Protein AF-A0A7H8HKV6-F1 (afdb_monomer)

pLDDT: mean 95.69, std 3.0, range [71.81, 98.44]

Sequence (130 aa):
MKPLGWWLRHLHELLESSMGQALDAESLTRRHWQVLNTITLGARTPEEVDAAMAPFVTGEGSMAPKVADLRARGWVGDDGALTTEGRAGHARVEARVQEFRAKAVEGIGDDDYRTTIRTLERCAANLEAA

Mean predicted aligned error: 3.78 Å

Structure (mmCIF, N/CA/C/O backbone):
data_AF-A0A7H8HKV6-F1
#
_entry.id   AF-A0A7H8HKV6-F1
#
loop_
_atom_site.group_PDB
_atom_site.id
_atom_site.type_symbol
_atom_site.label_atom_id
_atom_site.label_alt_id
_atom_site.label_comp_id
_atom_site.label_asym_id
_atom_site.label_entity_id
_atom_site.label_seq_id
_atom_site.pdbx_PDB_ins_code
_atom_site.Cartn_x
_atom_site.Cartn_y
_atom_site.Cartn_z
_atom_site.occupancy
_atom_site.B_iso_or_equiv
_atom_site.auth_seq_id
_atom_site.auth_comp_id
_atom_site.auth_asym_id
_atom_site.auth_atom_id
_atom_site.pdbx_PDB_model_num
ATOM 1 N N . MET A 1 1 ? -9.467 -6.958 29.888 1.00 85.25 1 MET A N 1
ATOM 2 C CA . MET A 1 1 ? -9.823 -6.532 28.515 1.00 85.25 1 MET A CA 1
ATOM 3 C C . MET A 1 1 ? -8.702 -5.645 27.985 1.00 85.25 1 MET A C 1
ATOM 5 O O . MET A 1 1 ? -8.190 -4.849 28.763 1.00 85.25 1 MET A O 1
ATOM 9 N N . LYS A 1 2 ? -8.248 -5.822 26.737 1.00 93.38 2 LYS A N 1
ATOM 10 C CA . LYS A 1 2 ? -7.222 -4.946 26.136 1.00 93.38 2 LYS A CA 1
ATOM 11 C C . LYS A 1 2 ? -7.884 -3.648 25.635 1.00 93.38 2 LYS A C 1
ATOM 13 O O . LYS A 1 2 ? -9.011 -3.730 25.150 1.00 93.38 2 LYS A O 1
ATOM 18 N N . PRO A 1 3 ? -7.235 -2.476 25.761 1.00 95.38 3 PRO A N 1
ATOM 19 C CA . PRO A 1 3 ? -7.806 -1.208 25.307 1.00 95.38 3 PRO A CA 1
ATOM 20 C C . PRO A 1 3 ? -7.824 -1.107 23.773 1.00 95.38 3 PRO A C 1
ATOM 22 O O . PRO A 1 3 ? -7.044 -1.782 23.100 1.00 95.38 3 PRO A O 1
ATOM 25 N N . LEU A 1 4 ? -8.657 -0.210 23.229 1.00 93.12 4 LEU A N 1
ATOM 26 C CA . LEU A 1 4 ? -8.787 0.030 21.782 1.00 93.12 4 LEU A CA 1
ATOM 27 C C . LEU A 1 4 ? -7.429 0.276 21.106 1.00 93.12 4 LEU A C 1
ATOM 29 O O . LEU A 1 4 ? -7.105 -0.380 20.121 1.00 93.12 4 LEU A O 1
ATOM 33 N N . GLY A 1 5 ? -6.599 1.157 21.674 1.00 94.31 5 GLY A N 1
ATOM 34 C CA . GLY A 1 5 ? -5.285 1.482 21.107 1.00 94.31 5 GLY A CA 1
ATOM 35 C C . GLY A 1 5 ? -4.335 0.283 21.004 1.00 94.31 5 GLY A C 1
ATOM 36 O O . GLY A 1 5 ? -3.521 0.223 20.086 1.00 94.31 5 GLY A O 1
ATOM 37 N N . TRP A 1 6 ? -4.468 -0.705 21.897 1.00 97.06 6 TRP A N 1
ATOM 38 C CA . TRP A 1 6 ? -3.682 -1.937 21.816 1.00 97.06 6 TRP A CA 1
ATOM 39 C C . TRP A 1 6 ? -4.109 -2.786 20.614 1.00 97.06 6 TRP A C 1
ATOM 41 O O . TRP A 1 6 ? -3.253 -3.225 19.852 1.00 97.06 6 TRP A O 1
ATOM 51 N N . TRP A 1 7 ? -5.419 -2.966 20.407 1.00 96.06 7 TRP A N 1
ATOM 52 C CA . TRP A 1 7 ? -5.946 -3.715 19.260 1.00 96.06 7 TRP A CA 1
ATOM 53 C C . TRP A 1 7 ? -5.636 -3.038 17.928 1.00 96.06 7 TRP A C 1
ATOM 55 O O . TRP A 1 7 ? -5.273 -3.727 16.981 1.00 96.06 7 TRP A O 1
ATOM 65 N N . LEU A 1 8 ? -5.715 -1.706 17.868 1.00 95.94 8 LEU A N 1
ATOM 66 C CA . LEU A 1 8 ? -5.361 -0.946 16.669 1.00 95.94 8 LEU A CA 1
ATOM 67 C C . LEU A 1 8 ? -3.904 -1.165 16.267 1.00 95.94 8 LEU A C 1
ATOM 69 O O . LEU A 1 8 ? -3.631 -1.492 15.115 1.00 95.94 8 LEU A O 1
ATOM 73 N N . ARG A 1 9 ? -2.97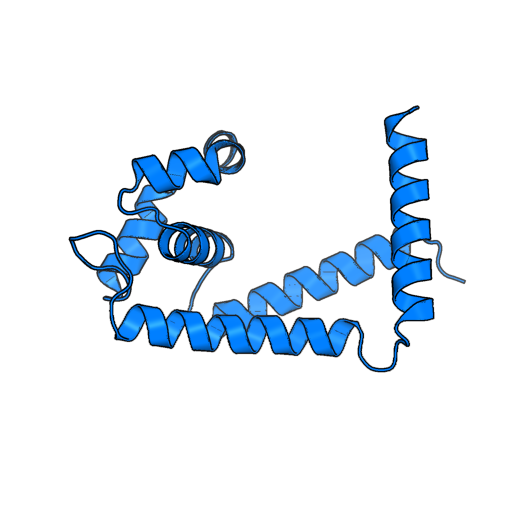3 -1.046 17.221 1.00 96.50 9 ARG A N 1
ATOM 74 C CA . ARG A 1 9 ? -1.556 -1.319 16.962 1.00 96.50 9 ARG A CA 1
ATOM 75 C C . ARG A 1 9 ? -1.332 -2.777 16.561 1.00 96.50 9 ARG A C 1
ATOM 77 O O . ARG A 1 9 ? -0.665 -3.026 15.567 1.00 96.50 9 ARG A O 1
ATOM 84 N N . HIS A 1 10 ? -1.897 -3.724 17.306 1.00 97.50 10 HIS A N 1
ATOM 85 C CA . HIS A 1 10 ? -1.679 -5.146 17.049 1.00 97.50 10 HIS A CA 1
ATOM 86 C C . HIS A 1 10 ? -2.210 -5.578 15.674 1.00 97.50 10 HIS A C 1
ATOM 88 O O . HIS A 1 10 ? -1.512 -6.259 14.927 1.00 97.50 10 HIS A O 1
ATOM 94 N N . LEU A 1 11 ? -3.418 -5.139 15.306 1.00 96.12 11 LEU A N 1
ATOM 95 C CA . LEU A 1 11 ? -3.989 -5.421 13.991 1.00 96.12 11 LEU A CA 1
ATOM 96 C C . LEU A 1 11 ? -3.180 -4.748 12.876 1.00 96.12 11 LEU A C 1
ATOM 98 O O . LEU A 1 11 ? -2.925 -5.376 11.854 1.00 96.12 11 LEU A O 1
ATOM 102 N N . HIS A 1 12 ? -2.731 -3.506 13.080 1.00 95.44 12 HIS A N 1
ATOM 103 C CA . HIS A 1 12 ? -1.848 -2.825 12.133 1.00 95.44 12 HIS A CA 1
ATOM 104 C C . HIS A 1 12 ? -0.547 -3.609 11.892 1.00 95.44 12 HIS A C 1
ATOM 106 O O . HIS A 1 12 ? -0.188 -3.846 10.742 1.00 95.44 12 HIS A O 1
ATOM 112 N N . GLU A 1 13 ? 0.119 -4.078 12.950 1.00 96.75 13 GLU A N 1
ATOM 113 C CA . GLU A 1 13 ? 1.343 -4.886 12.850 1.00 96.75 13 GLU A CA 1
ATOM 114 C C . GLU A 1 13 ? 1.105 -6.203 12.086 1.00 96.75 13 GLU A C 1
ATOM 116 O O . GLU A 1 13 ? 1.914 -6.581 11.236 1.00 96.75 13 GLU A O 1
ATOM 121 N N . LEU A 1 14 ? -0.024 -6.881 12.328 1.00 97.31 14 LEU A N 1
ATOM 122 C CA . LEU A 1 14 ? -0.399 -8.101 11.602 1.00 97.31 14 LEU A CA 1
ATOM 123 C C . LEU A 1 14 ? -0.679 -7.838 10.116 1.00 97.31 14 LEU A C 1
ATOM 125 O O . LEU A 1 14 ? -0.259 -8.626 9.264 1.00 97.31 14 LEU A O 1
ATOM 129 N N . LEU A 1 15 ? -1.362 -6.737 9.792 1.00 95.56 15 LEU A N 1
ATOM 130 C CA . LEU A 1 15 ? -1.635 -6.336 8.411 1.00 95.56 15 LEU A CA 1
ATOM 131 C C . LEU A 1 15 ? -0.343 -5.987 7.663 1.00 95.56 15 LEU A C 1
ATOM 133 O O . LEU A 1 15 ? -0.165 -6.423 6.526 1.00 95.56 15 LEU A O 1
ATOM 137 N N . GLU A 1 16 ? 0.577 -5.254 8.293 1.00 94.12 16 GLU A N 1
ATOM 138 C CA . GLU A 1 16 ? 1.874 -4.930 7.691 1.00 94.12 16 GLU A CA 1
ATOM 139 C C . GLU A 1 16 ? 2.744 -6.179 7.507 1.00 94.12 16 GLU A C 1
ATOM 141 O O . GLU A 1 16 ? 3.336 -6.356 6.442 1.00 94.12 16 GLU A O 1
ATOM 146 N N . SER A 1 17 ? 2.765 -7.093 8.483 1.00 95.06 17 SER A N 1
ATOM 147 C CA . SER A 1 17 ? 3.478 -8.369 8.347 1.00 95.06 17 SER A CA 1
ATO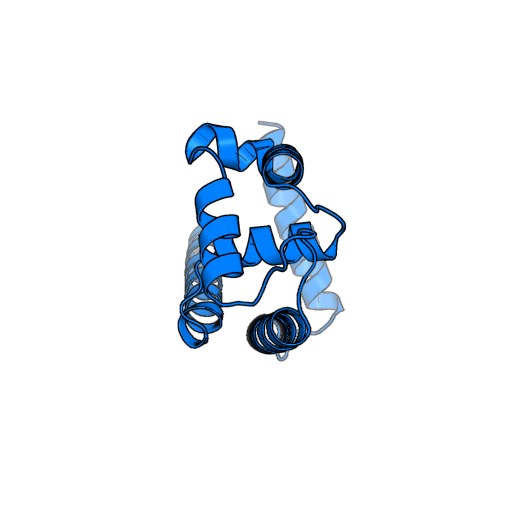M 148 C C . SER A 1 17 ? 2.908 -9.226 7.212 1.00 95.06 17 SER A C 1
ATOM 150 O O . SER A 1 17 ? 3.668 -9.756 6.403 1.00 95.06 17 SER A O 1
ATOM 152 N N . SER A 1 18 ? 1.579 -9.310 7.102 1.00 94.75 18 SER A N 1
ATOM 153 C CA . SER A 1 18 ? 0.906 -10.072 6.039 1.00 94.75 18 SER A CA 1
ATOM 154 C C . SER A 1 18 ? 1.161 -9.468 4.655 1.00 94.75 18 SER A C 1
ATOM 156 O O . SER A 1 18 ? 1.414 -10.197 3.698 1.00 94.75 18 SER A O 1
ATOM 158 N N . MET A 1 19 ? 1.167 -8.134 4.552 1.00 94.75 19 MET A N 1
ATOM 159 C CA . MET A 1 19 ? 1.557 -7.434 3.328 1.00 94.75 19 MET A CA 1
ATOM 160 C C . MET A 1 19 ? 3.012 -7.736 2.949 1.00 94.75 19 MET A C 1
ATOM 162 O O . MET A 1 19 ? 3.284 -8.023 1.787 1.00 94.75 19 MET A O 1
ATOM 166 N N . GLY A 1 20 ? 3.941 -7.697 3.910 1.00 94.44 20 GLY A N 1
ATOM 167 C CA . GLY A 1 20 ? 5.344 -8.055 3.678 1.00 94.44 20 GLY A CA 1
ATOM 168 C C . GLY A 1 20 ? 5.487 -9.466 3.110 1.00 94.44 20 GLY A C 1
ATOM 169 O O . GLY A 1 20 ? 6.047 -9.638 2.033 1.00 94.44 20 GLY A O 1
ATOM 170 N N . GLN A 1 21 ? 4.858 -10.453 3.752 1.00 94.19 21 GLN A N 1
ATOM 171 C CA . GLN A 1 21 ? 4.884 -11.850 3.300 1.00 94.19 21 GLN A CA 1
ATOM 172 C C . GLN A 1 21 ? 4.320 -12.032 1.882 1.00 94.19 21 GLN A C 1
ATOM 174 O O . GLN A 1 21 ? 4.871 -12.797 1.089 1.00 94.19 21 GLN A O 1
ATOM 179 N N . ALA A 1 22 ? 3.242 -11.318 1.536 1.00 94.88 22 ALA A N 1
ATOM 180 C CA . ALA A 1 22 ? 2.658 -11.368 0.195 1.00 94.88 22 ALA A CA 1
ATOM 181 C C . ALA A 1 22 ? 3.625 -10.856 -0.891 1.00 94.88 22 ALA A C 1
ATOM 183 O O . ALA A 1 22 ? 3.591 -11.338 -2.026 1.00 94.88 22 ALA A O 1
ATOM 184 N N . LEU A 1 23 ? 4.485 -9.897 -0.542 1.00 96.06 23 LEU A N 1
ATOM 185 C CA . LEU A 1 23 ? 5.449 -9.263 -1.442 1.00 96.06 23 LEU A CA 1
ATOM 186 C C . LEU A 1 23 ? 6.781 -10.017 -1.515 1.00 96.06 23 LEU A C 1
ATOM 188 O O . LEU A 1 23 ? 7.365 -10.119 -2.597 1.00 96.06 23 LEU A O 1
ATOM 192 N N . ASP A 1 24 ? 7.230 -10.588 -0.397 1.00 95.00 24 ASP A N 1
ATOM 193 C CA . ASP A 1 24 ? 8.482 -11.344 -0.295 1.00 95.00 24 ASP A CA 1
ATOM 194 C C . ASP A 1 24 ? 8.505 -12.549 -1.245 1.00 95.00 24 ASP A C 1
ATOM 196 O O . ASP A 1 24 ? 9.553 -12.879 -1.800 1.00 95.00 24 ASP A O 1
ATOM 200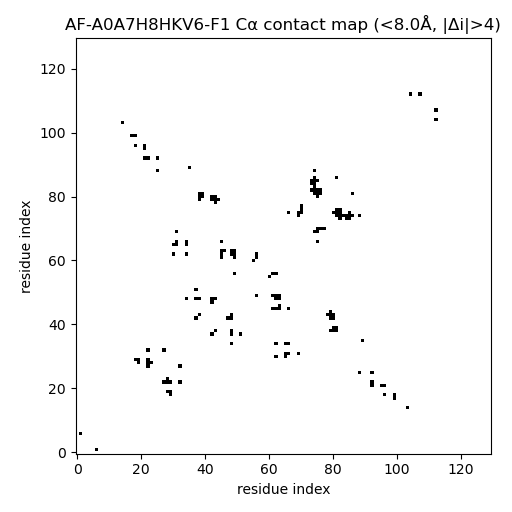 N N . ALA A 1 25 ? 7.339 -13.149 -1.522 1.00 91.56 25 ALA A N 1
ATOM 201 C CA . ALA A 1 25 ? 7.191 -14.241 -2.487 1.00 91.56 25 ALA A CA 1
ATOM 202 C C . ALA A 1 25 ? 7.688 -13.888 -3.905 1.00 91.56 25 ALA A C 1
ATOM 204 O O . ALA A 1 25 ? 8.088 -14.778 -4.651 1.00 91.56 25 ALA A O 1
ATOM 205 N N . GLU A 1 26 ? 7.685 -12.604 -4.276 1.00 94.31 26 GLU A N 1
ATOM 206 C CA . GLU A 1 26 ? 8.217 -12.101 -5.551 1.00 94.31 26 GLU A CA 1
ATOM 207 C C . GLU A 1 26 ? 9.452 -11.197 -5.328 1.00 94.31 26 GLU A C 1
ATOM 209 O O . GLU A 1 26 ? 9.873 -10.456 -6.219 1.00 94.31 26 GLU A O 1
ATOM 214 N N . SER A 1 27 ? 10.050 -11.229 -4.128 1.00 95.69 27 SER A N 1
ATOM 215 C CA . SER A 1 27 ? 11.159 -10.351 -3.718 1.00 95.69 27 SER A CA 1
ATOM 216 C C . SER A 1 27 ? 10.854 -8.863 -3.941 1.00 95.69 27 SER A C 1
ATOM 218 O O . SER A 1 27 ? 11.704 -8.097 -4.408 1.00 95.69 27 SER A O 1
ATOM 220 N N . LEU A 1 28 ? 9.610 -8.455 -3.679 1.00 97.06 28 LEU A N 1
ATOM 221 C CA . LEU A 1 28 ? 9.152 -7.077 -3.817 1.00 97.06 28 LEU A CA 1
ATOM 222 C C . LEU A 1 28 ? 9.110 -6.386 -2.458 1.00 97.06 28 LEU A C 1
ATOM 224 O O . LEU A 1 28 ? 8.979 -7.004 -1.413 1.00 97.06 28 LEU A O 1
ATOM 228 N N . THR A 1 29 ? 9.173 -5.058 -2.487 1.00 95.50 29 THR A N 1
ATOM 229 C CA . THR A 1 29 ? 8.938 -4.235 -1.300 1.00 95.50 29 THR A CA 1
ATOM 230 C C . THR A 1 29 ? 7.589 -3.551 -1.443 1.00 95.50 29 THR A C 1
ATOM 232 O O . THR A 1 29 ? 7.026 -3.479 -2.540 1.00 95.50 29 THR A O 1
ATOM 235 N N . ARG A 1 30 ? 7.091 -2.949 -0.360 1.00 94.38 30 ARG A N 1
ATOM 236 C CA . ARG A 1 30 ? 5.853 -2.161 -0.413 1.00 94.38 30 ARG A CA 1
ATOM 237 C C . ARG A 1 30 ? 5.907 -1.041 -1.457 1.00 94.38 30 ARG A C 1
ATOM 239 O O . ARG A 1 30 ? 4.901 -0.748 -2.093 1.00 94.38 30 ARG A O 1
ATOM 246 N N . ARG A 1 31 ? 7.086 -0.449 -1.673 1.00 95.62 31 ARG A N 1
ATOM 247 C CA . ARG A 1 31 ? 7.285 0.607 -2.679 1.00 95.62 31 ARG A CA 1
ATOM 248 C C . ARG A 1 31 ? 7.242 0.045 -4.094 1.00 95.62 31 ARG A C 1
ATOM 250 O O . ARG A 1 31 ? 6.605 0.659 -4.937 1.00 95.62 31 ARG A O 1
ATOM 257 N N . HIS A 1 32 ? 7.797 -1.146 -4.342 1.00 97.38 32 HIS A N 1
ATOM 258 C CA . HIS A 1 32 ? 7.603 -1.821 -5.633 1.00 97.38 32 HIS A CA 1
ATOM 259 C C . HIS A 1 32 ? 6.116 -2.043 -5.933 1.00 97.38 32 HIS A C 1
ATOM 261 O O . HIS A 1 32 ? 5.671 -1.760 -7.039 1.00 97.38 32 HIS A O 1
ATOM 267 N N . TRP A 1 33 ? 5.334 -2.481 -4.942 1.00 97.06 33 TRP A N 1
ATOM 268 C CA . TRP A 1 33 ? 3.891 -2.673 -5.108 1.00 97.06 33 TRP A CA 1
ATOM 269 C C . TRP A 1 33 ? 3.140 -1.377 -5.423 1.00 97.06 33 TRP A C 1
ATOM 271 O O . TRP A 1 33 ? 2.323 -1.340 -6.340 1.00 97.06 33 TRP A O 1
ATOM 281 N N . GLN A 1 34 ? 3.438 -0.296 -4.698 1.00 96.56 34 GLN A N 1
ATOM 282 C CA . GLN A 1 34 ? 2.842 1.015 -4.968 1.00 96.56 34 GLN A CA 1
ATOM 283 C C . GLN A 1 34 ? 3.197 1.510 -6.376 1.00 96.56 34 GLN A C 1
ATOM 285 O O . GLN A 1 34 ? 2.304 1.931 -7.100 1.00 96.56 34 GLN A O 1
ATOM 290 N N . VAL A 1 35 ? 4.460 1.378 -6.792 1.00 97.75 35 VAL A N 1
ATOM 291 C CA . VAL A 1 35 ? 4.912 1.740 -8.144 1.00 97.75 35 VAL A CA 1
ATOM 292 C C . VAL A 1 35 ? 4.198 0.913 -9.216 1.00 97.75 35 VAL A C 1
ATOM 294 O O . VAL A 1 35 ? 3.715 1.486 -10.189 1.00 97.75 35 VAL A O 1
ATOM 297 N N . LEU A 1 36 ? 4.064 -0.406 -9.031 1.00 97.25 36 LEU A N 1
ATOM 298 C CA . LEU A 1 36 ? 3.317 -1.264 -9.957 1.00 97.25 36 LEU A CA 1
ATOM 299 C C . LEU A 1 36 ? 1.862 -0.805 -10.104 1.00 97.25 36 LEU A C 1
ATOM 301 O O . LEU A 1 36 ? 1.382 -0.664 -11.224 1.00 97.25 36 LEU A O 1
ATOM 305 N N . ASN A 1 37 ? 1.180 -0.512 -8.994 1.00 97.25 37 ASN A N 1
ATOM 306 C CA . ASN A 1 37 ? -0.196 -0.013 -9.031 1.00 97.25 37 ASN A CA 1
ATOM 307 C C . ASN A 1 37 ? -0.298 1.343 -9.738 1.00 97.25 37 ASN A C 1
ATOM 309 O O . ASN A 1 37 ? -1.209 1.547 -10.535 1.00 97.25 37 ASN A O 1
ATOM 313 N N . THR A 1 38 ? 0.651 2.250 -9.506 1.00 97.75 38 THR A N 1
ATOM 314 C CA . THR A 1 38 ? 0.713 3.550 -10.188 1.00 97.75 38 THR A CA 1
ATOM 315 C C . THR A 1 38 ? 0.893 3.395 -11.703 1.00 97.75 38 THR A C 1
ATOM 317 O O . THR A 1 38 ? 0.225 4.079 -12.480 1.00 97.75 38 THR A O 1
ATOM 320 N N . ILE A 1 39 ? 1.728 2.450 -12.147 1.00 97.69 39 ILE A N 1
ATOM 321 C CA . ILE A 1 39 ? 1.900 2.126 -13.573 1.00 97.69 39 ILE A CA 1
ATOM 322 C C . ILE A 1 39 ? 0.610 1.528 -14.159 1.00 97.69 39 ILE A C 1
ATOM 324 O O . ILE A 1 39 ? 0.177 1.926 -15.246 1.00 97.69 39 ILE A O 1
ATOM 328 N N . THR A 1 40 ? -0.054 0.624 -13.428 1.00 96.06 40 THR A N 1
ATOM 329 C CA . THR A 1 40 ? -1.364 0.067 -13.814 1.00 96.06 40 THR A CA 1
ATOM 330 C C . THR A 1 40 ? -2.418 1.162 -13.987 1.00 96.06 40 THR A C 1
ATOM 332 O O . THR A 1 40 ? -3.229 1.089 -14.908 1.00 96.06 40 THR A O 1
ATOM 335 N N . LEU A 1 41 ? -2.379 2.203 -13.150 1.00 95.69 41 LEU A N 1
ATOM 336 C CA . LEU A 1 41 ? -3.289 3.351 -13.217 1.00 95.69 41 LEU A CA 1
ATOM 337 C C . LEU A 1 41 ? -2.975 4.342 -14.347 1.00 95.69 41 LEU A C 1
ATOM 339 O O . LEU A 1 41 ? -3.801 5.206 -14.629 1.00 95.69 41 LEU A O 1
ATOM 343 N N . GLY A 1 42 ? -1.828 4.210 -15.018 1.00 94.62 42 GLY A N 1
ATOM 344 C CA . GLY A 1 42 ? -1.540 4.962 -16.239 1.00 94.62 42 GLY A CA 1
ATOM 345 C C . GLY A 1 42 ? -0.177 5.636 -16.298 1.00 94.62 42 GLY A C 1
ATOM 346 O O . GLY A 1 42 ? 0.178 6.089 -17.380 1.00 94.62 42 GLY A O 1
ATOM 347 N N . ALA A 1 43 ? 0.601 5.669 -15.212 1.00 96.81 43 ALA A N 1
ATOM 348 C CA . ALA A 1 43 ? 1.947 6.241 -15.265 1.00 96.81 43 ALA A CA 1
ATOM 349 C C . ALA A 1 43 ? 2.853 5.432 -16.209 1.00 96.81 43 ALA A C 1
ATOM 351 O O . ALA A 1 43 ? 2.779 4.198 -16.266 1.00 96.81 43 ALA A O 1
ATOM 352 N N . ARG A 1 44 ? 3.692 6.130 -16.969 1.00 96.38 44 ARG A N 1
ATOM 353 C CA . ARG A 1 44 ? 4.629 5.576 -17.956 1.00 96.38 44 ARG A CA 1
ATOM 354 C C . ARG A 1 44 ? 6.058 6.046 -17.716 1.00 96.38 44 ARG 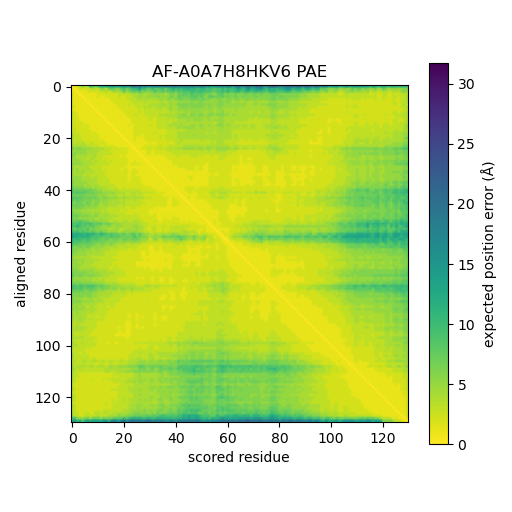A C 1
ATOM 356 O O . ARG A 1 44 ? 6.994 5.337 -18.078 1.00 96.38 44 ARG A O 1
ATOM 363 N N . THR A 1 45 ? 6.267 7.192 -17.074 1.00 96.81 45 THR A N 1
ATOM 364 C CA . THR A 1 45 ? 7.624 7.665 -16.754 1.00 96.81 45 THR A CA 1
ATOM 365 C C . THR A 1 45 ? 7.913 7.650 -15.250 1.00 96.81 45 THR A C 1
ATOM 367 O O . THR A 1 45 ? 6.984 7.703 -14.440 1.00 96.81 45 THR A O 1
ATOM 370 N N . PRO A 1 46 ? 9.194 7.574 -14.835 1.00 95.56 46 PRO A N 1
ATOM 371 C CA . PRO A 1 46 ? 9.568 7.729 -13.431 1.00 95.56 46 PRO A CA 1
ATOM 372 C C . PRO A 1 46 ? 9.064 9.036 -12.809 1.00 95.56 46 PRO A C 1
ATOM 374 O O . PRO A 1 46 ? 8.660 9.037 -11.654 1.00 95.56 46 PRO A O 1
ATOM 377 N N . GLU A 1 47 ? 9.028 10.127 -13.573 1.00 97.06 47 GLU A N 1
ATOM 378 C CA . GLU A 1 47 ? 8.549 11.434 -13.116 1.00 97.06 47 GLU A CA 1
ATOM 379 C C . GLU A 1 47 ? 7.037 11.427 -12.865 1.00 97.06 47 GLU A C 1
ATOM 381 O O . GLU A 1 47 ? 6.573 12.006 -11.887 1.00 97.06 47 GLU A O 1
ATOM 386 N N . GLU A 1 48 ? 6.261 10.743 -13.709 1.00 97.75 48 GLU A N 1
ATOM 387 C CA . GLU A 1 48 ? 4.823 10.549 -13.488 1.00 97.75 48 GLU A CA 1
ATOM 388 C C . GLU A 1 48 ? 4.557 9.673 -12.260 1.00 97.75 48 GLU A C 1
ATOM 390 O O . GLU A 1 48 ? 3.646 9.957 -11.480 1.00 97.75 48 GLU A O 1
ATOM 395 N N . VAL A 1 49 ? 5.375 8.633 -12.055 1.00 97.56 49 VAL A N 1
ATOM 396 C CA . VAL A 1 49 ? 5.321 7.808 -10.841 1.00 97.56 49 VAL A CA 1
ATOM 397 C C . VAL A 1 49 ? 5.643 8.652 -9.607 1.00 97.56 49 VAL A C 1
ATOM 399 O O . VAL A 1 49 ? 4.903 8.593 -8.626 1.00 97.56 49 VAL A O 1
ATOM 402 N N . ASP A 1 50 ? 6.694 9.468 -9.658 1.00 97.31 50 ASP A N 1
ATOM 403 C CA . ASP A 1 50 ? 7.089 10.359 -8.565 1.00 97.31 50 ASP A CA 1
ATOM 404 C C . ASP A 1 50 ? 6.017 11.408 -8.269 1.00 97.31 50 ASP A C 1
ATOM 406 O O . ASP A 1 50 ? 5.700 11.643 -7.105 1.00 97.31 50 ASP A O 1
ATOM 410 N N . ALA A 1 51 ? 5.403 11.994 -9.298 1.00 96.56 51 ALA A N 1
ATOM 411 C CA . ALA A 1 51 ? 4.307 12.943 -9.141 1.00 96.56 51 ALA A CA 1
ATOM 412 C C . ALA A 1 51 ? 3.088 12.290 -8.470 1.00 96.56 51 ALA A C 1
ATOM 414 O O . ALA A 1 51 ? 2.531 12.842 -7.520 1.00 96.56 51 ALA A O 1
ATOM 415 N N . ALA A 1 52 ? 2.705 11.085 -8.905 1.00 96.38 52 ALA A N 1
ATOM 416 C CA . ALA A 1 52 ? 1.616 10.323 -8.295 1.00 96.38 52 ALA A CA 1
ATOM 417 C C . ALA A 1 52 ? 1.940 9.856 -6.862 1.00 96.38 52 ALA A C 1
ATOM 419 O O . ALA A 1 52 ? 1.036 9.625 -6.058 1.00 96.38 52 ALA A O 1
ATOM 420 N N . MET A 1 53 ? 3.226 9.735 -6.525 1.00 95.44 53 MET A N 1
ATOM 421 C CA . MET A 1 53 ? 3.722 9.305 -5.217 1.00 95.44 53 MET A CA 1
ATOM 422 C C . MET A 1 53 ? 4.393 10.439 -4.421 1.00 95.44 53 MET A C 1
ATOM 424 O O . MET A 1 53 ? 5.143 10.160 -3.483 1.00 95.44 53 MET A O 1
ATOM 428 N N . ALA A 1 54 ? 4.094 11.707 -4.731 1.00 93.50 54 ALA A N 1
ATOM 429 C CA . ALA A 1 54 ? 4.789 12.881 -4.189 1.00 93.50 54 ALA A CA 1
ATOM 430 C C . ALA A 1 54 ? 4.937 12.916 -2.648 1.00 93.50 54 ALA A C 1
ATOM 432 O O . ALA A 1 54 ? 6.019 13.279 -2.163 1.00 93.50 54 ALA A O 1
ATOM 433 N N . PRO A 1 55 ? 3.936 12.489 -1.843 1.00 90.69 55 PRO A N 1
ATOM 434 C CA . PRO A 1 55 ? 4.099 12.414 -0.390 1.00 90.69 55 PRO A CA 1
ATOM 435 C C . PRO A 1 55 ? 5.229 11.473 0.056 1.00 90.69 55 PRO A C 1
ATOM 437 O O . PRO A 1 55 ? 5.917 11.760 1.032 1.00 90.69 55 PRO A O 1
ATOM 440 N N . PHE A 1 56 ? 5.454 10.371 -0.664 1.00 90.12 56 PHE A N 1
ATOM 441 C CA . PHE A 1 56 ? 6.524 9.414 -0.366 1.00 90.12 56 PHE A CA 1
ATOM 442 C C . PHE A 1 56 ? 7.881 9.910 -0.867 1.00 90.12 56 PHE A C 1
ATOM 444 O O . PHE A 1 56 ? 8.889 9.714 -0.191 1.00 90.12 56 PHE A O 1
ATOM 451 N N . VAL A 1 57 ? 7.904 10.606 -2.007 1.00 91.62 57 VAL A N 1
ATOM 452 C CA . VAL A 1 57 ? 9.140 11.148 -2.594 1.00 91.62 57 VAL A CA 1
ATOM 453 C C . VAL A 1 57 ? 9.822 12.141 -1.657 1.00 91.62 57 VAL A C 1
ATOM 455 O O . VAL A 1 57 ? 11.039 12.104 -1.499 1.00 91.62 57 VAL A O 1
ATOM 458 N N . THR A 1 58 ? 9.043 12.977 -0.968 1.00 88.69 58 THR A N 1
ATOM 459 C CA . THR A 1 58 ? 9.572 13.952 0.004 1.00 88.69 58 THR A CA 1
ATOM 460 C C . THR A 1 58 ? 10.377 13.290 1.134 1.00 88.69 58 THR A C 1
ATOM 462 O O . THR A 1 58 ? 11.326 13.887 1.635 1.00 88.69 58 THR A O 1
ATOM 465 N N . GLY A 1 59 ? 10.018 12.065 1.538 1.00 87.88 59 GLY A N 1
ATOM 466 C CA . GLY A 1 59 ? 10.682 11.346 2.632 1.00 87.88 59 GLY A CA 1
ATOM 467 C C . GLY A 1 59 ? 11.737 10.328 2.190 1.00 87.88 59 GLY A C 1
ATOM 468 O O . GLY A 1 59 ? 12.717 10.122 2.900 1.00 87.88 59 GLY A O 1
ATOM 469 N N . GLU A 1 60 ? 11.543 9.681 1.038 1.00 89.31 60 GLU A N 1
ATOM 470 C CA . GLU A 1 60 ? 12.345 8.525 0.599 1.00 89.31 60 GLU A CA 1
ATOM 471 C C . GLU A 1 60 ? 13.190 8.806 -0.658 1.00 89.31 60 GLU A C 1
ATOM 473 O O . GLU A 1 60 ? 14.053 8.001 -1.010 1.00 89.31 60 GLU A O 1
ATOM 478 N N . GLY A 1 61 ? 12.976 9.945 -1.321 1.00 93.44 61 GLY A N 1
ATOM 479 C CA . GLY A 1 61 ? 13.563 10.263 -2.621 1.00 93.44 61 GLY A CA 1
ATOM 480 C C . GLY A 1 61 ? 12.757 9.695 -3.793 1.00 93.44 61 GLY A C 1
ATOM 481 O O . GLY A 1 61 ? 11.652 9.187 -3.625 1.00 93.44 61 GLY A O 1
ATOM 482 N N . SER A 1 62 ? 13.301 9.813 -5.004 1.00 96.00 62 SER A N 1
ATOM 483 C CA . SER A 1 62 ? 12.640 9.350 -6.234 1.00 96.00 62 SER A CA 1
ATOM 484 C C . SER A 1 62 ? 12.352 7.842 -6.219 1.00 96.00 62 SER A C 1
ATOM 486 O O . SER A 1 62 ? 13.152 7.040 -5.732 1.00 96.00 62 SER A O 1
ATOM 488 N N . MET A 1 63 ? 11.237 7.444 -6.829 1.00 97.12 63 MET A N 1
ATOM 489 C CA . MET A 1 63 ? 10.841 6.062 -7.103 1.00 97.12 63 MET A CA 1
ATOM 490 C C . MET A 1 63 ? 11.511 5.493 -8.361 1.00 97.12 63 MET A C 1
ATOM 492 O O . MET A 1 63 ? 11.363 4.300 -8.642 1.00 97.12 63 MET A O 1
ATOM 496 N N . ALA A 1 64 ? 12.300 6.286 -9.095 1.00 96.81 64 ALA A N 1
ATOM 497 C CA . ALA A 1 64 ? 13.047 5.832 -10.267 1.00 96.81 64 ALA A CA 1
ATOM 498 C C . ALA A 1 64 ? 13.871 4.545 -10.034 1.00 96.81 64 ALA A C 1
ATOM 500 O O . ALA A 1 64 ? 13.833 3.672 -10.904 1.00 96.81 64 ALA A O 1
ATOM 501 N N . PRO A 1 65 ? 14.536 4.322 -8.876 1.00 97.25 65 PRO A N 1
ATOM 502 C CA . PRO A 1 65 ? 15.225 3.058 -8.607 1.00 97.25 65 PRO A CA 1
ATOM 503 C C . PRO A 1 65 ? 14.289 1.842 -8.583 1.00 97.25 65 PRO A C 1
ATOM 505 O O . PRO A 1 65 ? 14.685 0.752 -8.984 1.00 97.25 65 PRO A O 1
ATOM 508 N N . LYS A 1 66 ? 13.037 2.013 -8.138 1.00 97.69 66 LYS A N 1
ATOM 509 C CA . LYS A 1 66 ? 12.023 0.946 -8.119 1.00 97.69 66 LYS A CA 1
ATOM 510 C C . LYS A 1 66 ? 11.505 0.651 -9.521 1.00 97.69 66 LYS A C 1
ATOM 512 O O . LYS A 1 66 ? 11.334 -0.512 -9.867 1.00 97.69 66 LYS A O 1
ATOM 517 N N . VAL A 1 67 ? 11.311 1.684 -10.342 1.00 97.62 67 VAL A N 1
ATOM 518 C CA . VAL A 1 67 ? 10.980 1.513 -11.766 1.00 97.62 67 VAL A CA 1
ATOM 519 C C . VAL A 1 67 ? 12.121 0.796 -12.497 1.00 97.62 67 VAL A C 1
ATOM 521 O O . VAL A 1 67 ? 11.867 -0.126 -13.267 1.00 97.62 67 VAL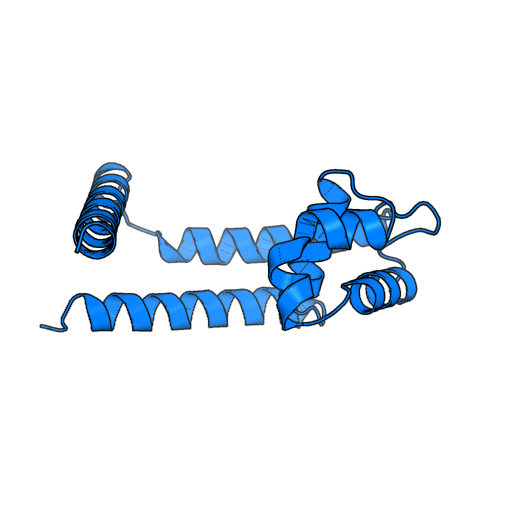 A O 1
ATOM 524 N N . ALA A 1 68 ? 13.375 1.166 -12.225 1.00 97.69 68 ALA A N 1
ATOM 525 C CA . ALA A 1 68 ? 14.550 0.528 -12.815 1.00 97.69 68 ALA A CA 1
ATOM 526 C C . ALA A 1 68 ? 14.679 -0.954 -12.421 1.00 97.69 68 ALA A C 1
ATOM 528 O O . ALA A 1 68 ? 14.927 -1.783 -13.293 1.00 97.69 68 ALA A O 1
ATOM 529 N N . ASP A 1 69 ? 14.451 -1.304 -11.150 1.00 98.00 69 ASP A N 1
ATOM 530 C CA . ASP A 1 69 ? 14.434 -2.702 -10.694 1.00 98.00 69 ASP A CA 1
ATOM 531 C C . ASP A 1 69 ? 13.340 -3.517 -11.406 1.00 98.00 69 ASP A C 1
ATOM 533 O O . ASP A 1 69 ? 13.593 -4.609 -11.910 1.00 98.00 69 ASP A O 1
ATOM 537 N N . LEU A 1 70 ? 12.132 -2.960 -11.543 1.00 97.94 70 LEU A N 1
ATOM 538 C CA . LEU A 1 70 ? 11.030 -3.618 -12.254 1.00 97.94 70 LEU A CA 1
ATOM 539 C C . LEU A 1 70 ? 11.300 -3.772 -13.760 1.00 97.94 70 LEU A C 1
ATOM 541 O O . LEU A 1 70 ? 10.896 -4.777 -14.349 1.00 97.94 70 LEU A O 1
ATOM 545 N N . ARG A 1 71 ? 12.011 -2.825 -14.385 1.00 97.81 71 ARG A N 1
ATOM 546 C CA . ARG A 1 71 ? 12.509 -2.972 -15.763 1.00 97.81 71 ARG A CA 1
ATOM 547 C C . ARG A 1 71 ? 13.566 -4.067 -15.869 1.00 97.81 71 ARG A C 1
ATOM 549 O O . ARG A 1 71 ? 13.478 -4.901 -16.762 1.00 97.81 71 ARG A O 1
ATOM 556 N N . ALA A 1 72 ? 14.520 -4.120 -14.938 1.00 97.62 72 ALA A N 1
ATOM 557 C CA . ALA A 1 72 ? 15.556 -5.155 -14.909 1.00 97.62 72 ALA A CA 1
ATOM 558 C C . ALA A 1 72 ? 14.974 -6.571 -14.741 1.00 97.62 72 ALA A C 1
ATOM 560 O O . ALA A 1 72 ? 15.516 -7.531 -15.280 1.00 97.62 72 ALA A O 1
ATOM 561 N N . ARG A 1 73 ? 13.834 -6.695 -14.049 1.00 96.06 73 ARG A N 1
ATOM 562 C CA . ARG A 1 73 ? 13.049 -7.938 -13.938 1.00 96.06 73 ARG A CA 1
ATOM 563 C C . ARG A 1 73 ? 12.240 -8.283 -15.190 1.00 96.06 73 ARG A C 1
ATOM 565 O O . ARG A 1 73 ? 11.589 -9.319 -15.209 1.00 96.06 73 ARG A O 1
ATOM 572 N N . GLY A 1 74 ? 12.193 -7.404 -16.190 1.00 97.56 74 GLY A N 1
ATOM 573 C CA . GLY A 1 74 ? 11.340 -7.562 -17.367 1.00 97.56 74 GLY A CA 1
ATOM 574 C C . GLY A 1 74 ? 9.851 -7.329 -17.096 1.00 97.56 74 GLY A C 1
ATOM 575 O O . GLY A 1 74 ? 9.023 -7.673 -17.934 1.00 97.56 74 GLY A O 1
ATOM 576 N N . TRP A 1 75 ? 9.476 -6.753 -15.947 1.00 98.19 75 TRP A N 1
ATOM 577 C CA . TRP A 1 75 ? 8.073 -6.510 -15.586 1.00 98.19 75 TRP A CA 1
ATOM 578 C C . TRP A 1 75 ? 7.539 -5.198 -16.158 1.00 98.19 75 TRP A C 1
ATOM 580 O O . TRP A 1 75 ? 6.345 -5.084 -16.428 1.00 98.19 75 TRP A O 1
ATOM 590 N N . VAL A 1 76 ? 8.418 -4.221 -16.368 1.00 98.31 76 VAL A N 1
ATOM 591 C CA . VAL A 1 76 ? 8.100 -2.938 -17.002 1.00 98.31 76 VAL A CA 1
ATOM 592 C C . VAL A 1 76 ? 8.905 -2.823 -18.292 1.00 98.31 76 VAL A C 1
ATOM 594 O O . VAL A 1 76 ? 10.099 -3.114 -18.297 1.00 98.31 76 VAL A O 1
ATOM 597 N N . GLY A 1 77 ? 8.246 -2.439 -19.383 1.00 97.19 77 GLY A N 1
ATOM 598 C CA . GLY A 1 77 ? 8.875 -2.232 -20.684 1.00 97.19 77 GLY A CA 1
ATOM 599 C C . GLY A 1 77 ? 9.569 -0.875 -20.811 1.00 97.19 77 GLY A C 1
ATOM 600 O O . GLY A 1 77 ? 9.498 -0.014 -19.925 1.00 97.19 77 GLY A O 1
ATOM 601 N N . ASP A 1 78 ? 10.217 -0.663 -21.956 1.00 94.62 78 ASP A N 1
ATOM 602 C CA . ASP A 1 78 ? 10.840 0.622 -22.303 1.00 94.62 78 ASP A CA 1
ATOM 603 C C . ASP A 1 78 ? 9.801 1.741 -22.465 1.00 94.62 78 ASP A C 1
ATOM 605 O O . ASP A 1 78 ? 10.073 2.897 -22.146 1.00 94.62 78 ASP A O 1
ATOM 609 N N . ASP A 1 79 ? 8.582 1.383 -22.878 1.00 95.00 79 ASP A N 1
ATOM 610 C CA . ASP A 1 79 ? 7.414 2.267 -22.948 1.00 95.00 79 ASP A CA 1
ATOM 611 C C . ASP A 1 79 ? 6.819 2.604 -21.567 1.00 95.00 79 ASP A C 1
ATOM 613 O O . ASP A 1 79 ? 5.851 3.361 -21.470 1.00 95.00 79 ASP A O 1
ATOM 617 N N . GLY A 1 80 ? 7.378 2.031 -20.496 1.00 95.06 80 GLY A N 1
ATOM 618 C CA . GLY A 1 80 ? 6.929 2.244 -19.126 1.00 95.06 80 GLY A CA 1
ATOM 619 C C . GLY A 1 80 ? 5.647 1.514 -18.751 1.00 95.06 80 GLY A C 1
ATOM 620 O O . GLY A 1 80 ? 5.178 1.662 -17.624 1.00 95.06 80 GLY A O 1
ATOM 621 N N . ALA A 1 81 ? 5.073 0.720 -19.656 1.00 97.56 81 ALA A N 1
ATOM 622 C CA . ALA A 1 81 ? 3.922 -0.112 -19.355 1.00 97.56 81 ALA A CA 1
ATOM 623 C C . ALA A 1 81 ? 4.358 -1.452 -18.750 1.00 97.56 81 ALA A C 1
ATOM 625 O O . ALA A 1 81 ? 5.495 -1.904 -18.899 1.00 97.56 81 ALA A O 1
ATOM 626 N N . LEU A 1 82 ? 3.425 -2.131 -18.082 1.00 97.94 82 LEU A N 1
ATOM 627 C CA . LEU A 1 82 ? 3.642 -3.513 -17.665 1.00 97.94 82 LEU A CA 1
ATOM 628 C C . LEU A 1 82 ? 3.801 -4.409 -18.896 1.00 97.94 82 LEU A C 1
ATOM 630 O O . LEU A 1 82 ? 2.995 -4.355 -19.830 1.00 97.94 82 LEU A O 1
ATOM 634 N N . THR A 1 83 ? 4.789 -5.294 -18.872 1.00 98.44 83 THR A N 1
ATOM 635 C CA . THR A 1 83 ? 4.913 -6.368 -19.861 1.00 98.44 83 THR A CA 1
ATOM 636 C C . THR A 1 83 ? 3.881 -7.467 -19.584 1.00 98.44 83 THR A C 1
ATOM 638 O O . THR A 1 83 ? 3.129 -7.423 -18.607 1.00 98.44 83 THR A O 1
ATOM 641 N N . THR A 1 84 ? 3.823 -8.493 -20.435 1.00 97.88 84 THR A N 1
ATOM 642 C CA . THR A 1 84 ? 2.991 -9.676 -20.155 1.00 97.88 84 THR A CA 1
ATOM 643 C C . THR A 1 84 ? 3.433 -10.382 -18.875 1.00 97.88 84 THR A C 1
ATOM 645 O O . THR A 1 84 ? 2.586 -10.766 -18.070 1.00 97.88 84 THR A O 1
ATOM 648 N N . GLU A 1 85 ? 4.742 -10.493 -18.650 1.00 97.19 85 GLU A N 1
ATOM 649 C CA . GLU A 1 85 ? 5.291 -11.063 -17.420 1.00 97.19 85 GLU A CA 1
ATOM 650 C C . GLU A 1 85 ? 4.992 -10.177 -16.207 1.00 97.19 85 GLU A C 1
ATOM 652 O O . GLU A 1 85 ? 4.534 -10.683 -15.184 1.00 97.19 85 GLU A O 1
ATOM 657 N N . GLY A 1 86 ? 5.144 -8.856 -16.342 1.00 97.44 86 GLY A N 1
ATOM 658 C CA . GLY A 1 86 ? 4.823 -7.905 -15.281 1.00 97.44 86 GLY A CA 1
ATOM 659 C C . GLY A 1 86 ? 3.356 -7.932 -14.874 1.00 97.44 86 GLY A C 1
ATOM 660 O O . GLY A 1 86 ? 3.056 -7.923 -13.684 1.00 97.44 86 GLY A O 1
ATOM 661 N N . ARG A 1 87 ? 2.429 -8.049 -15.835 1.00 97.62 87 ARG A N 1
ATOM 662 C CA . ARG A 1 87 ? 0.997 -8.246 -15.544 1.00 97.62 87 ARG A CA 1
ATOM 663 C C . ARG A 1 87 ? 0.737 -9.555 -14.804 1.00 97.62 87 ARG A C 1
ATOM 665 O O . ARG A 1 87 ? -0.046 -9.572 -13.860 1.00 97.62 87 ARG A O 1
ATOM 672 N N . ALA A 1 88 ? 1.392 -10.644 -15.208 1.00 97.56 88 ALA A N 1
ATOM 673 C CA . ALA A 1 88 ? 1.254 -11.926 -14.525 1.00 97.56 88 ALA A CA 1
ATOM 674 C C . ALA A 1 88 ? 1.818 -11.869 -13.094 1.00 97.56 88 ALA A C 1
ATOM 676 O O . ALA A 1 88 ? 1.192 -12.385 -12.172 1.00 97.56 88 ALA A O 1
ATOM 677 N N . GLY A 1 89 ? 2.972 -11.225 -12.898 1.00 96.50 89 GLY A N 1
ATOM 678 C CA . GLY A 1 89 ? 3.567 -10.984 -11.583 1.00 96.50 89 GLY A CA 1
ATOM 679 C C . GLY A 1 89 ? 2.684 -10.120 -10.690 1.00 96.50 89 GLY A C 1
ATOM 680 O O . GLY A 1 89 ? 2.370 -10.515 -9.568 1.00 96.50 89 GLY A O 1
ATOM 681 N N . HIS A 1 90 ? 2.201 -8.993 -11.217 1.00 96.56 90 HIS A N 1
ATOM 682 C CA . HIS A 1 90 ? 1.249 -8.111 -10.540 1.00 96.56 90 HIS A CA 1
ATOM 683 C C . HIS A 1 90 ? -0.005 -8.870 -10.095 1.00 96.56 90 HIS A C 1
ATOM 685 O O . HIS A 1 90 ? -0.339 -8.821 -8.916 1.00 96.56 90 HIS A O 1
ATOM 691 N N . ALA A 1 91 ? -0.616 -9.672 -10.972 1.00 96.88 91 ALA A N 1
ATOM 692 C CA . ALA A 1 91 ? -1.795 -10.470 -10.637 1.00 96.88 91 ALA A CA 1
ATOM 693 C C . ALA A 1 91 ? -1.534 -11.516 -9.534 1.00 96.88 91 ALA A C 1
ATOM 695 O O . ALA A 1 91 ? -2.396 -11.738 -8.683 1.00 96.88 91 ALA A O 1
ATOM 696 N N . ARG A 1 92 ? -0.350 -12.148 -9.502 1.00 96.44 92 ARG A N 1
ATOM 697 C CA . ARG A 1 92 ? 0.017 -13.078 -8.416 1.00 96.44 92 ARG A CA 1
ATOM 698 C C . ARG A 1 92 ? 0.151 -12.364 -7.071 1.00 96.44 92 ARG A C 1
ATOM 700 O O . ARG A 1 92 ? -0.265 -12.908 -6.050 1.00 96.44 92 ARG A O 1
ATOM 707 N N . VAL A 1 93 ? 0.737 -11.167 -7.055 1.00 96.50 93 VAL A N 1
ATOM 708 C CA . VAL A 1 93 ? 0.848 -10.346 -5.837 1.00 96.50 93 VAL A CA 1
ATOM 709 C C . VAL A 1 93 ? -0.529 -9.857 -5.398 1.00 96.50 93 VAL A C 1
ATOM 711 O O . VAL A 1 93 ? -0.879 -10.019 -4.233 1.00 96.50 93 VAL A O 1
ATOM 714 N N . GLU A 1 94 ? -1.329 -9.335 -6.330 1.00 96.25 94 GLU A N 1
ATOM 715 C CA . GLU A 1 94 ? -2.712 -8.909 -6.101 1.00 96.25 94 GLU A CA 1
ATOM 716 C C . GLU A 1 94 ? -3.511 -10.032 -5.432 1.00 96.25 94 GLU A C 1
ATOM 718 O O . GLU A 1 94 ? -4.099 -9.813 -4.378 1.00 96.25 94 GLU A O 1
ATOM 723 N N . ALA A 1 95 ? -3.463 -11.255 -5.972 1.00 96.69 95 ALA A N 1
ATOM 724 C CA . ALA A 1 95 ? -4.177 -12.401 -5.413 1.00 96.69 95 ALA A CA 1
ATOM 725 C C . ALA A 1 95 ? -3.803 -12.672 -3.945 1.00 96.69 95 ALA A C 1
ATOM 727 O O . ALA A 1 95 ? -4.690 -12.820 -3.107 1.00 96.69 95 ALA A O 1
ATOM 728 N N . ARG A 1 96 ? -2.505 -12.656 -3.608 1.00 96.19 96 ARG A N 1
ATOM 729 C CA . ARG A 1 96 ? -2.023 -12.837 -2.225 1.00 96.19 96 ARG A CA 1
ATOM 730 C C . ARG A 1 96 ? -2.452 -11.690 -1.311 1.00 96.19 96 ARG A C 1
ATOM 732 O O . ARG A 1 96 ? -2.805 -11.916 -0.155 1.00 96.19 96 ARG A O 1
ATOM 739 N N . VAL A 1 97 ? -2.450 -10.457 -1.825 1.00 95.19 97 VAL A N 1
ATOM 740 C CA . VAL A 1 97 ? -2.927 -9.281 -1.085 1.00 95.19 97 VAL A CA 1
ATOM 741 C C . VAL A 1 97 ? -4.420 -9.391 -0.782 1.00 95.19 97 VAL A C 1
ATOM 743 O O . VAL A 1 97 ? -4.844 -9.118 0.341 1.00 95.19 97 VAL A O 1
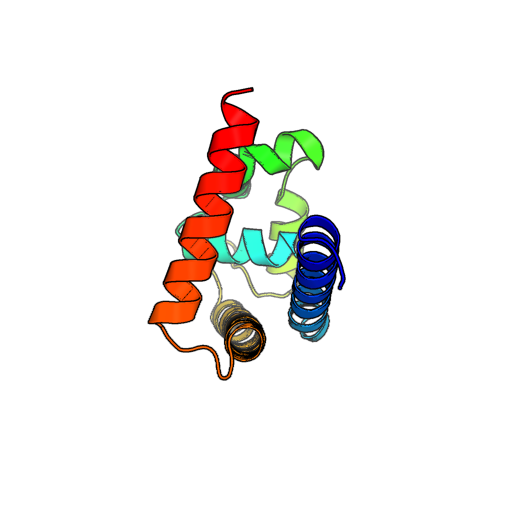ATOM 746 N N . GLN A 1 98 ? -5.223 -9.805 -1.762 1.00 95.50 98 GLN A N 1
ATOM 747 C CA . GLN A 1 98 ? -6.658 -9.998 -1.569 1.00 95.50 98 GLN A CA 1
ATOM 748 C C . GLN A 1 98 ? -6.948 -11.160 -0.611 1.00 95.50 98 GLN A C 1
ATOM 750 O O . GLN A 1 98 ? -7.831 -11.037 0.234 1.00 95.50 98 GLN A O 1
ATOM 755 N N . GLU A 1 99 ? -6.173 -12.243 -0.674 1.00 95.69 99 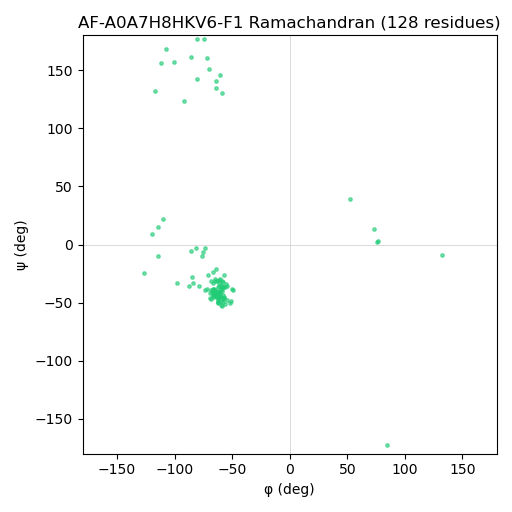GLU A N 1
ATOM 756 C CA . GLU A 1 99 ? -6.314 -13.395 0.221 1.00 95.69 99 GLU A CA 1
ATOM 757 C C . GLU A 1 99 ? -6.146 -13.006 1.696 1.00 95.69 99 GLU A C 1
ATOM 759 O O . GLU A 1 99 ? -7.033 -13.275 2.511 1.00 95.69 99 GLU A O 1
ATOM 764 N N . PHE A 1 100 ? -5.055 -12.322 2.066 1.00 94.44 100 PHE A N 1
ATOM 765 C CA . PHE A 1 100 ? -4.863 -11.958 3.474 1.00 94.44 100 PHE A CA 1
ATOM 766 C C . PHE A 1 100 ? -5.883 -10.908 3.938 1.00 94.44 100 PHE A C 1
ATOM 768 O O . PHE A 1 100 ? -6.286 -10.914 5.102 1.00 94.44 100 PHE A O 1
ATOM 775 N N . ARG A 1 101 ? -6.325 -10.012 3.044 1.00 93.69 101 ARG A N 1
ATOM 776 C CA . ARG A 1 101 ? -7.376 -9.032 3.354 1.00 93.69 101 ARG A CA 1
ATOM 777 C C . ARG A 1 101 ? -8.714 -9.708 3.615 1.00 93.69 101 ARG A C 1
ATOM 779 O O . ARG A 1 101 ? -9.381 -9.333 4.573 1.00 93.69 101 ARG A O 1
ATOM 786 N N . ALA A 1 102 ? -9.073 -10.710 2.816 1.00 95.38 102 ALA A N 1
ATOM 787 C CA . ALA A 1 102 ? -10.266 -11.516 3.045 1.00 95.38 102 ALA A CA 1
ATOM 788 C C . ALA A 1 102 ? -10.179 -12.240 4.395 1.00 95.38 102 ALA A C 1
ATOM 790 O O . ALA A 1 102 ? -11.116 -12.185 5.187 1.00 95.38 102 ALA A O 1
ATOM 791 N N . LYS A 1 103 ? -9.016 -12.820 4.711 1.00 96.06 103 LYS A N 1
ATOM 792 C CA . LYS A 1 103 ? -8.767 -13.473 6.001 1.00 96.06 103 LYS A CA 1
ATOM 793 C C . LYS A 1 103 ? -8.886 -12.522 7.196 1.00 96.06 103 LYS A C 1
ATOM 795 O O . LYS A 1 103 ? -9.369 -12.920 8.249 1.00 96.06 103 LYS A O 1
ATOM 800 N N . ALA A 1 104 ? -8.476 -11.262 7.045 1.00 94.94 104 ALA A N 1
ATOM 801 C CA . ALA A 1 104 ? -8.553 -10.264 8.114 1.00 94.94 104 ALA A CA 1
ATOM 802 C C . ALA A 1 104 ? -9.994 -9.935 8.547 1.00 94.94 104 ALA A C 1
ATOM 804 O O . ALA A 1 104 ? -10.195 -9.432 9.652 1.00 94.94 104 ALA A O 1
ATOM 805 N N . VAL A 1 105 ? -10.981 -10.207 7.689 1.00 95.50 105 VAL A N 1
ATOM 806 C CA . VAL A 1 105 ? -12.407 -9.955 7.950 1.00 95.50 105 VAL A CA 1
ATOM 807 C C . VAL A 1 105 ? -13.254 -11.230 7.905 1.00 95.50 105 VAL A C 1
ATOM 809 O O . VAL A 1 105 ? -14.480 -11.163 7.937 1.00 95.50 105 VAL A O 1
ATOM 812 N N . GLU A 1 106 ? -12.618 -12.398 7.832 1.00 96.75 106 GLU A N 1
ATOM 813 C CA . GLU A 1 106 ? -13.299 -13.687 7.762 1.00 96.75 106 GLU A CA 1
ATOM 814 C C . GLU A 1 106 ? -14.197 -13.900 8.991 1.00 96.75 106 GLU A C 1
ATOM 816 O O . GLU A 1 106 ? -13.780 -13.715 10.135 1.00 96.75 106 GLU A O 1
ATOM 821 N N . GLY A 1 107 ? -15.455 -14.279 8.750 1.00 97.50 107 GLY A N 1
ATOM 822 C CA . GLY A 1 107 ? -16.447 -14.484 9.809 1.00 97.50 107 GLY A CA 1
ATOM 823 C C . GLY A 1 107 ? -17.044 -13.200 10.399 1.00 97.50 107 GLY A C 1
ATOM 824 O O . GLY A 1 107 ? -17.861 -13.296 11.313 1.00 97.50 107 GLY A O 1
ATOM 825 N N . ILE A 1 108 ? -16.686 -12.017 9.887 1.00 97.12 108 ILE A N 1
ATOM 826 C CA . ILE A 1 108 ? -17.301 -10.740 10.271 1.00 97.12 108 ILE A CA 1
ATOM 827 C C . ILE A 1 108 ? -18.464 -10.445 9.319 1.00 97.12 108 ILE A C 1
ATOM 829 O O . ILE A 1 108 ? -18.276 -10.377 8.107 1.00 97.12 108 ILE A O 1
ATOM 833 N N . GLY A 1 109 ? -19.670 -10.255 9.859 1.00 96.44 109 GLY A N 1
ATOM 834 C CA . GLY A 1 109 ? -20.824 -9.845 9.058 1.00 96.44 109 GLY A CA 1
ATOM 835 C C . GLY A 1 109 ? -20.701 -8.401 8.559 1.00 96.44 109 GLY A C 1
ATOM 836 O O . GLY A 1 109 ? -20.120 -7.548 9.232 1.00 96.44 109 GLY A O 1
ATOM 837 N N . ASP A 1 110 ? -21.304 -8.092 7.409 1.00 95.06 110 ASP A N 1
ATOM 838 C CA . ASP A 1 110 ? -21.2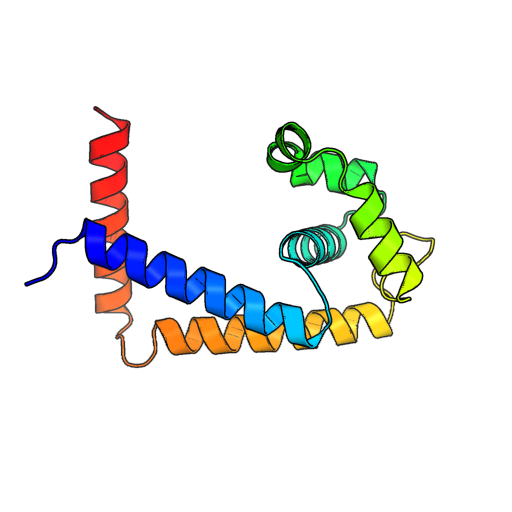18 -6.759 6.790 1.00 95.06 110 ASP A CA 1
ATOM 839 C C . ASP A 1 110 ? -21.683 -5.620 7.715 1.00 95.06 110 ASP A C 1
ATOM 841 O O . ASP A 1 110 ? -21.127 -4.519 7.681 1.00 95.06 110 ASP A O 1
ATOM 845 N N . ASP A 1 111 ? -22.711 -5.858 8.539 1.00 97.25 111 ASP A N 1
ATOM 846 C CA . ASP A 1 111 ? -23.216 -4.873 9.505 1.00 97.25 111 ASP A CA 1
ATOM 847 C C . ASP A 1 111 ? -22.208 -4.593 10.629 1.00 97.25 111 ASP A C 1
ATOM 849 O O . ASP A 1 111 ? -22.007 -3.429 11.000 1.00 97.25 111 ASP A O 1
ATOM 853 N N . ASP A 1 112 ? -21.533 -5.629 11.131 1.00 97.69 112 ASP A N 1
ATOM 854 C CA . ASP A 1 112 ? -20.506 -5.512 12.171 1.00 97.69 112 ASP A CA 1
ATOM 855 C C . ASP A 1 112 ? -19.257 -4.820 11.626 1.00 97.69 112 ASP A C 1
ATOM 857 O O . ASP A 1 112 ? -18.706 -3.916 12.267 1.00 97.69 112 ASP A O 1
ATOM 861 N N . TYR A 1 113 ? -18.851 -5.170 10.403 1.00 95.62 113 TYR A N 1
ATOM 862 C CA . TYR A 1 113 ? -17.752 -4.506 9.712 1.00 95.62 113 TYR A CA 1
ATOM 863 C C . TYR A 1 113 ? -18.042 -3.010 9.533 1.00 95.62 113 TYR A C 1
ATOM 865 O O . TYR A 1 113 ? -17.263 -2.162 9.977 1.00 95.62 113 TYR A O 1
ATOM 873 N N . ARG A 1 114 ? -19.213 -2.659 8.979 1.00 97.31 114 ARG A N 1
ATOM 874 C CA . ARG A 1 114 ? -19.641 -1.257 8.816 1.00 97.31 114 ARG A CA 1
ATOM 875 C C . ARG A 1 114 ? -19.721 -0.515 10.150 1.00 97.31 114 ARG A C 1
ATOM 877 O O . ARG A 1 114 ? -19.358 0.658 10.219 1.00 97.31 114 ARG A O 1
ATOM 884 N N . THR A 1 115 ? -20.185 -1.169 11.212 1.00 98.00 115 THR A N 1
ATOM 885 C CA . THR A 1 115 ? -20.236 -0.575 12.558 1.00 98.00 115 THR A CA 1
ATOM 886 C C . THR A 1 115 ? -18.841 -0.297 13.108 1.00 98.00 115 THR A C 1
ATOM 888 O O . THR A 1 115 ? -18.606 0.776 13.671 1.00 98.00 115 THR A O 1
ATOM 891 N N . THR A 1 116 ? -17.903 -1.217 12.892 1.00 96.38 116 THR A N 1
ATOM 892 C CA . THR A 1 116 ? -16.504 -1.060 13.298 1.00 96.38 116 THR A CA 1
ATOM 893 C C . THR A 1 116 ? -15.862 0.128 12.590 1.00 96.38 116 THR A C 1
ATOM 895 O O . THR A 1 116 ? -15.330 1.010 13.261 1.00 96.38 116 THR A O 1
ATOM 898 N N . ILE A 1 117 ? -15.986 0.216 11.260 1.00 96.94 117 ILE A N 1
ATOM 899 C CA . ILE A 1 117 ? -15.435 1.334 10.480 1.00 96.94 117 ILE A CA 1
ATOM 900 C C . ILE A 1 117 ? -16.002 2.677 10.953 1.00 96.94 117 ILE A C 1
ATOM 902 O O . ILE A 1 117 ? -15.226 3.562 11.305 1.00 96.94 117 ILE A O 1
ATOM 906 N N . ARG A 1 118 ? -17.330 2.808 11.094 1.00 98.00 118 ARG A N 1
ATOM 907 C CA . ARG A 1 118 ? -17.952 4.050 11.602 1.00 98.00 118 ARG A CA 1
ATOM 908 C C . ARG A 1 118 ? -17.450 4.449 12.990 1.00 98.00 118 ARG A C 1
ATOM 910 O O . ARG A 1 118 ? -17.326 5.635 13.293 1.00 98.00 118 ARG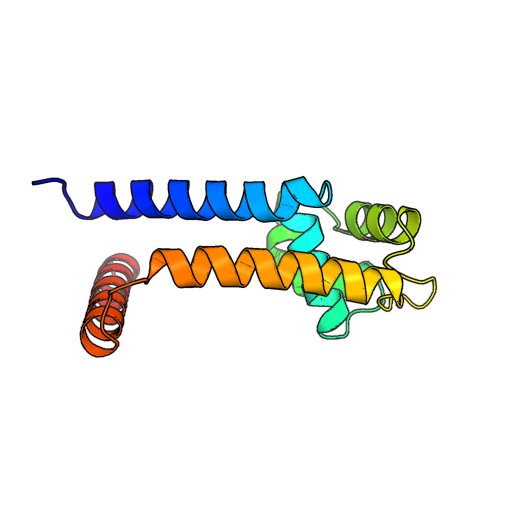 A O 1
ATOM 917 N N . THR A 1 119 ? -17.196 3.466 13.853 1.00 97.38 119 THR A N 1
ATOM 918 C CA . THR A 1 119 ? -16.660 3.715 15.197 1.00 97.38 119 THR A CA 1
ATOM 919 C C . THR A 1 119 ? -15.244 4.283 15.112 1.00 97.38 119 THR A C 1
ATOM 921 O O . THR A 1 119 ? -14.949 5.280 15.769 1.00 97.38 119 THR A O 1
ATOM 924 N N . LEU A 1 120 ? -14.389 3.700 14.266 1.00 97.00 120 LEU A N 1
ATOM 925 C CA . LEU A 1 120 ? -13.022 4.177 14.048 1.00 97.00 120 LEU A CA 1
ATOM 926 C C . LEU A 1 120 ? -12.985 5.572 13.417 1.00 97.00 120 LEU A C 1
ATOM 928 O O . LEU A 1 120 ? -12.243 6.426 13.897 1.00 97.00 120 LEU A O 1
ATOM 932 N N . GLU A 1 121 ? -13.822 5.829 12.408 1.00 96.75 121 GLU A N 1
ATOM 933 C CA . GLU A 1 121 ? -13.972 7.151 11.784 1.00 96.75 121 GLU A CA 1
ATOM 934 C C . GLU A 1 121 ? -14.356 8.214 12.816 1.00 96.75 121 GLU A C 1
ATOM 936 O O . GLU A 1 121 ? -13.754 9.285 12.868 1.00 96.75 121 GLU A O 1
ATOM 941 N N . ARG A 1 122 ? -15.322 7.912 13.694 1.00 97.88 122 ARG A N 1
ATOM 942 C CA . ARG A 1 122 ? -15.717 8.831 14.768 1.00 97.88 122 ARG A CA 1
ATOM 943 C C . ARG A 1 122 ? -14.574 9.088 15.749 1.00 97.88 122 ARG A C 1
ATOM 945 O O . ARG A 1 122 ? -14.400 10.225 16.179 1.00 97.88 122 ARG A O 1
ATOM 952 N N . CYS A 1 123 ? -13.813 8.057 16.115 1.00 95.94 123 CYS A N 1
ATOM 953 C CA . CYS A 1 123 ? -12.640 8.220 16.972 1.00 95.94 123 CYS A CA 1
ATOM 954 C C . CYS A 1 123 ? -11.589 9.133 16.328 1.00 95.94 123 CYS A C 1
ATOM 956 O O . CYS A 1 123 ? -11.083 10.016 17.015 1.00 95.94 123 CYS A O 1
ATOM 958 N N . ALA A 1 124 ? -11.292 8.951 15.038 1.00 96.00 124 ALA A N 1
ATOM 959 C CA . ALA A 1 124 ? -10.350 9.796 14.305 1.00 96.00 124 ALA A CA 1
ATOM 960 C C . ALA A 1 124 ? -10.829 11.255 14.247 1.00 96.00 124 ALA A C 1
ATOM 962 O O . ALA A 1 124 ? -10.102 12.148 14.672 1.00 96.00 124 ALA A O 1
ATOM 963 N N . ALA A 1 125 ? -12.087 11.485 13.858 1.00 97.44 125 ALA A N 1
ATOM 964 C CA . ALA A 1 125 ? -12.665 12.826 13.781 1.00 97.44 125 ALA A CA 1
ATOM 965 C C . ALA A 1 125 ? -12.640 13.572 15.130 1.00 97.44 125 ALA A C 1
ATOM 967 O O . ALA A 1 125 ? -12.399 14.775 15.171 1.00 97.44 125 ALA A O 1
ATOM 968 N N . ASN A 1 126 ? -12.855 12.868 16.249 1.00 97.12 126 ASN A N 1
ATOM 969 C CA . ASN A 1 126 ? -12.755 13.468 17.583 1.00 97.12 126 ASN A CA 1
ATOM 970 C C . ASN A 1 126 ? -11.323 13.926 17.924 1.00 97.12 126 ASN A C 1
ATOM 972 O O . ASN A 1 126 ? -11.171 14.868 18.694 1.00 97.12 126 ASN A O 1
ATOM 976 N N . LEU A 1 127 ? -10.293 13.246 17.403 1.00 95.62 127 LEU A N 1
ATOM 977 C CA . LEU A 1 127 ? -8.883 13.578 17.637 1.00 95.62 127 LEU A CA 1
ATOM 978 C C . LEU A 1 127 ? -8.370 14.665 16.686 1.00 95.62 127 LEU A C 1
ATOM 980 O O . LEU A 1 127 ? -7.531 15.456 17.087 1.00 95.62 127 LEU A O 1
ATOM 984 N N . GLU A 1 128 ? -8.865 14.716 15.449 1.00 93.50 128 GLU A N 1
ATOM 985 C CA . GLU A 1 128 ? -8.513 15.760 14.471 1.00 93.50 128 GLU A CA 1
ATOM 986 C C . GLU A 1 128 ? -9.115 17.129 14.820 1.00 93.50 128 GLU A C 1
ATOM 988 O O . GLU A 1 128 ? -8.579 18.162 14.426 1.00 93.50 128 GLU A O 1
ATOM 993 N N . ALA A 1 129 ? -10.236 17.141 15.545 1.00 92.25 129 ALA A N 1
ATOM 994 C CA . ALA A 1 129 ? -10.901 18.358 16.006 1.00 92.25 129 ALA A CA 1
ATOM 995 C C . ALA A 1 129 ? -10.354 18.908 17.340 1.00 92.25 129 ALA A C 1
ATOM 997 O O . ALA A 1 129 ? -10.823 19.960 17.785 1.00 92.25 129 ALA A O 1
ATOM 998 N N . ALA A 1 130 ? -9.438 18.185 17.993 1.00 71.81 130 ALA A N 1
ATOM 999 C CA . ALA A 1 130 ? -8.834 18.539 19.280 1.00 71.81 130 ALA A CA 1
ATOM 1000 C C . ALA A 1 130 ? -7.496 19.266 19.091 1.00 71.81 130 ALA A C 1
ATOM 1002 O O . ALA A 1 130 ? -7.244 20.209 19.876 1.00 71.81 130 ALA A O 1
#

Secondary structure (DSSP, 8-state):
---HHHHHHHHHHHHHHHHHHHHHTTT--HHHHHHHHHHHTT--SHHHHHHHTHHHHHHH--SHHHHHHHHHTTSB-TTSSB-HHHHHHHHHHHHHHHHHHHHHTTT--HHHHHHHHHHHHHHHHHHHT-

Radius of gyration: 17.87 Å; Cα contacts (8 Å, |Δi|>4): 88; chains: 1; bounding box: 39×33×52 Å

Solvent-accessible surface area (backbone atoms only — not comparable to full-atom values): 7240 Å² total; per-residue (Å²): 134,83,56,70,71,56,54,55,50,52,51,49,53,52,52,53,50,53,52,49,58,36,28,49,80,74,75,44,49,74,65,45,53,52,51,51,52,42,34,74,76,64,31,45,49,54,66,50,43,29,63,78,38,42,81,53,28,79,78,73,43,76,50,44,67,50,54,50,52,37,34,75,70,51,24,27,45,95,78,27,39,68,28,76,60,21,48,52,52,50,51,55,39,49,52,42,51,50,49,56,55,50,61,75,48,62,94,59,51,73,68,58,51,54,50,50,52,54,52,52,52,51,55,49,54,60,59,77,76,104

Foldseek 3Di:
DDDPVVCVVVLVVVLLVLLQVLQVVVPHDPLLLLLLVQLVVPDQDQVSSCVVVVVVCVPPNGCVVSLVVCVVVVQADPSSHGDPVVVVVNVSSVVSNVVVVCVSCPPPDPVNVVVVVVVVVVVVVVVVVD

Nearest PDB structures (foldseek):
  5hso-assembly1_C  TM=7.265E-01  e=4.439E-04  Mycobacterium tuberculosis H37Rv
  4aih-assembly2_C  TM=6.453E-01  e=1.587E-04  Yersinia pseudotuberculosis YPIII
  5x80-assembly2_C  TM=6.499E-01  e=3.960E-04  Mycobacterium tuberculosis H37Rv
  3voe-assembly1_B  TM=6.718E-01  e=7.424E-04  Escherichia coli K-12
  6pcp-assembly2_C  TM=6.379E-01  e=1.392E-03  Bordetella pertussis